Protein AF-A0A349K9E2-F1 (afdb_monomer)

Foldseek 3Di:
DDPPDPDDWDKDWDQDPQQWIWIFTDDPNHGAWIWTWGQDPQGKIWTKIAGPVRPDIDTDIGHDDDD

pLDDT: mean 87.05, std 15.03, range [39.38, 97.56]

Nearest PDB structures (foldseek):
  4r5l-assembly1_A  TM=4.026E-01  e=1.124E+00  Escherichia coli K-12
  9hag-assembly1_A  TM=6.157E-01  e=6.756E+00  synthetic construct
  5e86-assembly1_A  TM=4.204E-01  e=3.334E+00  Homo sapiens
  4po2-assembly2_B  TM=3.670E-01  e=2.990E+00  Homo sapiens

Mean predicted aligned error: 5.66 Å

Radius of gyration: 12.59 Å; Cα contacts (8 Å, |Δi|>4): 117; chains: 1; bounding box: 28×26×28 Å

Solve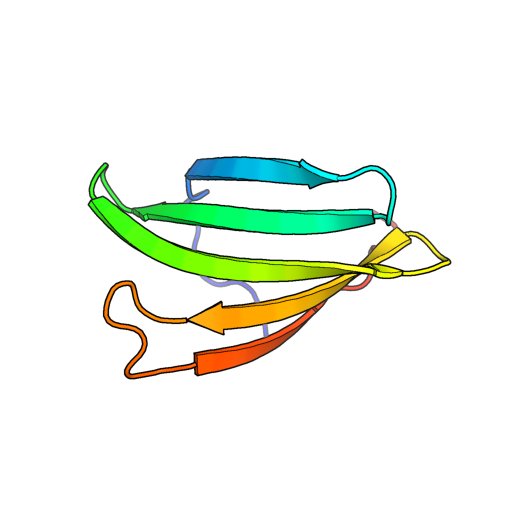nt-accessible surface area (backbone atoms only — not comparable to full-atom values): 4068 Å² total; per-residue (Å²): 137,79,88,82,70,93,68,87,69,53,72,51,71,53,70,52,97,82,42,33,35,46,32,40,34,31,53,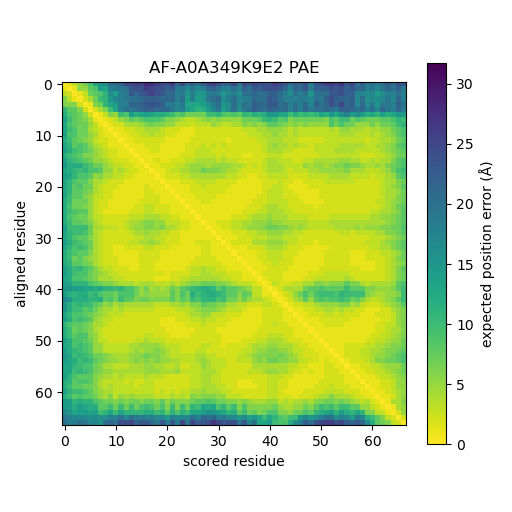95,90,36,80,58,25,36,40,41,35,33,60,42,91,88,70,23,40,39,36,35,40,24,37,77,83,63,83,47,72,45,79,50,76,48,69,71,74,90,126

Sequence (67 aa):
MINTYKKENEIFGTIDDEDSFVLTEYEDGQKAGVLEGRIVQGGGIRGTWSTPDGKKWFPFFLVKTTG

Structure (mmCIF, N/CA/C/O backbone):
data_AF-A0A349K9E2-F1
#
_entry.id   AF-A0A349K9E2-F1
#
loop_
_atom_site.group_PDB
_atom_site.id
_atom_site.type_symbol
_atom_site.label_atom_id
_atom_site.label_alt_id
_atom_site.label_comp_id
_atom_site.label_asym_id
_atom_site.label_entity_id
_atom_site.label_seq_id
_atom_site.pdbx_PDB_ins_code
_atom_site.Cartn_x
_atom_site.Cartn_y
_atom_site.Cartn_z
_atom_site.occupancy
_atom_site.B_iso_or_equiv
_atom_site.auth_seq_id
_atom_site.auth_comp_id
_atom_site.auth_asym_id
_atom_site.auth_atom_id
_atom_site.pdbx_PDB_model_num
ATOM 1 N N . MET A 1 1 ? 2.612 -19.279 4.523 1.00 44.34 1 MET A N 1
ATOM 2 C CA . MET A 1 1 ? 1.414 -18.586 5.037 1.00 44.34 1 MET A CA 1
ATOM 3 C C . MET A 1 1 ? 0.308 -18.857 4.034 1.00 44.34 1 MET A C 1
ATOM 5 O O . MET A 1 1 ? 0.515 -18.582 2.862 1.00 44.34 1 MET A O 1
ATOM 9 N N . ILE A 1 2 ? -0.769 -19.527 4.438 1.00 39.38 2 ILE A N 1
ATOM 10 C CA . ILE A 1 2 ? -1.916 -19.800 3.560 1.00 39.38 2 ILE A CA 1
ATOM 11 C C . ILE A 1 2 ? -2.881 -18.639 3.780 1.00 39.38 2 ILE A C 1
ATOM 13 O O . ILE A 1 2 ? -3.192 -18.339 4.931 1.00 39.38 2 ILE A O 1
ATOM 17 N N . ASN A 1 3 ? -3.297 -17.955 2.714 1.00 43.00 3 ASN A N 1
ATOM 18 C CA . ASN A 1 3 ? -4.300 -16.904 2.827 1.00 43.00 3 ASN A CA 1
ATOM 19 C C . ASN A 1 3 ? -5.632 -17.546 3.257 1.00 43.00 3 ASN A C 1
ATOM 21 O O . ASN A 1 3 ? -6.271 -18.247 2.478 1.00 43.00 3 ASN A O 1
ATOM 25 N N . THR A 1 4 ? -5.995 -17.385 4.529 1.00 46.06 4 THR A N 1
ATOM 26 C CA . THR A 1 4 ? -7.227 -17.925 5.127 1.00 46.06 4 THR A CA 1
ATOM 27 C C . THR A 1 4 ? -8.391 -16.936 5.103 1.00 46.06 4 THR A C 1
ATOM 29 O O . THR A 1 4 ? -9.489 -17.288 5.535 1.00 46.06 4 THR A O 1
ATOM 32 N N . TYR A 1 5 ? -8.184 -15.715 4.602 1.00 55.81 5 TYR A N 1
ATOM 33 C CA . TYR A 1 5 ? -9.240 -14.717 4.488 1.00 55.81 5 TYR A CA 1
ATOM 34 C C . TYR A 1 5 ? -9.936 -14.858 3.131 1.00 55.81 5 TYR A C 1
ATOM 36 O O . TYR A 1 5 ? -9.333 -14.706 2.077 1.00 55.81 5 TYR A O 1
ATOM 44 N N . LYS A 1 6 ? -11.234 -15.181 3.167 1.00 57.41 6 LYS A N 1
ATOM 45 C CA . LYS A 1 6 ? -12.100 -15.307 1.979 1.00 57.41 6 LYS A CA 1
ATOM 46 C C . LYS A 1 6 ? -12.528 -13.957 1.385 1.00 57.41 6 LYS A C 1
ATOM 48 O O . LYS A 1 6 ? -13.287 -13.947 0.423 1.00 57.41 6 LYS A O 1
ATOM 53 N N . LYS A 1 7 ? -12.129 -12.843 1.999 1.00 69.19 7 LYS A N 1
ATOM 54 C CA . LYS A 1 7 ? -12.602 -11.502 1.662 1.00 69.19 7 LYS A CA 1
ATOM 55 C C . LYS A 1 7 ? -11.486 -10.751 0.949 1.00 69.19 7 LYS A C 1
ATOM 57 O O . LYS A 1 7 ? -10.374 -10.671 1.462 1.00 69.19 7 LYS A O 1
ATOM 62 N N . GLU A 1 8 ? -11.789 -10.272 -0.247 1.00 80.12 8 GLU A N 1
ATOM 63 C CA . GLU A 1 8 ? -10.913 -9.388 -1.009 1.00 80.12 8 GLU A CA 1
ATOM 64 C C . GLU A 1 8 ? -11.019 -7.979 -0.415 1.00 80.12 8 GLU A C 1
ATOM 66 O O . GLU A 1 8 ? -12.127 -7.478 -0.214 1.00 80.12 8 GLU A O 1
ATOM 71 N N . ASN A 1 9 ? -9.877 -7.365 -0.099 1.00 85.75 9 ASN A N 1
ATOM 72 C CA . ASN A 1 9 ? -9.819 -5.994 0.401 1.00 85.75 9 ASN A CA 1
ATOM 73 C C . ASN A 1 9 ? -9.669 -5.017 -0.766 1.00 85.75 9 ASN A C 1
ATOM 75 O O . ASN A 1 9 ? -8.986 -5.307 -1.752 1.00 85.75 9 ASN A O 1
ATOM 79 N N . GLU A 1 10 ? -10.278 -3.842 -0.636 1.00 91.50 10 GLU A N 1
ATOM 80 C CA . GLU A 1 10 ? -10.117 -2.770 -1.613 1.00 91.50 10 GLU A CA 1
ATOM 81 C C . GLU A 1 10 ? -8.789 -2.043 -1.370 1.00 91.50 10 GLU A C 1
ATOM 83 O O . GLU A 1 10 ? -8.417 -1.746 -0.232 1.00 91.50 10 GLU A O 1
ATOM 88 N N . ILE A 1 11 ? -8.072 -1.733 -2.449 1.00 93.00 11 ILE A N 1
ATOM 89 C CA . ILE A 1 11 ? -6.797 -1.015 -2.408 1.00 93.00 11 ILE A CA 1
ATOM 90 C C . ILE A 1 11 ? -6.805 0.116 -3.431 1.00 93.00 11 ILE A C 1
ATOM 92 O O . ILE A 1 11 ? -7.099 -0.098 -4.605 1.00 93.00 11 ILE A O 1
ATOM 96 N N . PHE A 1 12 ? -6.443 1.318 -2.984 1.00 95.31 12 PHE A N 1
ATOM 97 C CA . PHE A 1 12 ? -6.382 2.524 -3.813 1.00 95.31 12 PHE A CA 1
ATOM 98 C C . PHE A 1 12 ? -5.045 3.224 -3.634 1.00 95.31 12 PHE A C 1
ATOM 100 O O . PHE A 1 12 ? -4.541 3.323 -2.518 1.00 95.31 12 PHE A O 1
ATOM 107 N N . GLY A 1 13 ? -4.483 3.772 -4.705 1.00 95.44 13 GLY A N 1
ATOM 108 C CA . GLY A 1 13 ? -3.248 4.532 -4.597 1.00 95.44 13 GLY A CA 1
ATOM 109 C C . GLY A 1 13 ? -2.605 4.825 -5.935 1.00 95.44 13 GLY A C 1
ATOM 110 O O . GLY A 1 13 ? -3.267 4.813 -6.972 1.00 95.44 13 GLY A O 1
ATOM 111 N N . THR A 1 14 ? -1.309 5.101 -5.887 1.00 97.06 14 THR A N 1
ATOM 112 C CA . THR A 1 14 ? -0.521 5.515 -7.046 1.00 97.06 14 THR A CA 1
ATOM 113 C C . THR A 1 14 ? 0.662 4.587 -7.250 1.00 97.06 14 THR A C 1
ATOM 115 O O . THR A 1 14 ? 1.239 4.081 -6.287 1.00 97.06 14 THR A O 1
ATOM 118 N N . ILE A 1 15 ? 1.024 4.412 -8.516 1.00 95.81 15 ILE A N 1
ATOM 119 C CA . ILE A 1 15 ? 2.282 3.817 -8.956 1.00 95.81 15 ILE A CA 1
ATOM 120 C C . ILE A 1 15 ? 2.972 4.892 -9.793 1.00 95.81 15 ILE A C 1
ATOM 122 O O . ILE A 1 15 ? 2.322 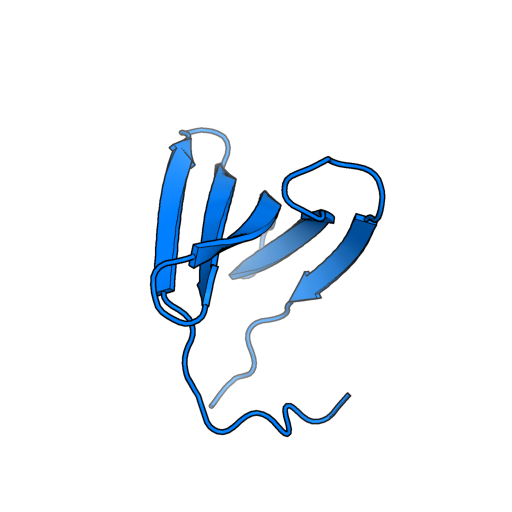5.483 -10.660 1.00 95.81 15 ILE A O 1
ATOM 126 N N . ASP A 1 16 ? 4.230 5.186 -9.489 1.00 95.12 16 ASP A N 1
ATOM 127 C CA . ASP A 1 16 ? 5.033 6.154 -10.234 1.00 95.12 16 ASP A CA 1
ATOM 128 C C . ASP A 1 16 ? 5.822 5.500 -11.380 1.00 95.12 16 ASP A C 1
ATOM 130 O O . ASP A 1 16 ? 5.747 4.294 -11.627 1.00 95.12 16 ASP A O 1
ATOM 134 N N . ASP A 1 17 ? 6.539 6.330 -12.132 1.00 94.25 17 ASP A N 1
ATOM 135 C CA . ASP A 1 17 ? 7.357 5.934 -13.277 1.00 94.25 17 ASP A CA 1
ATOM 136 C C . ASP A 1 17 ? 8.634 5.170 -12.888 1.00 94.25 17 ASP A C 1
ATOM 138 O O . ASP A 1 17 ? 9.255 4.545 -13.749 1.00 94.25 17 ASP A O 1
ATOM 142 N N . GLU A 1 18 ? 8.996 5.157 -11.603 1.00 93.44 18 GLU A N 1
ATOM 143 C CA . GLU A 1 18 ? 10.108 4.376 -11.051 1.00 93.44 18 GLU A CA 1
ATOM 144 C C . GLU A 1 18 ? 9.662 3.014 -10.490 1.00 93.44 18 GLU A C 1
ATOM 146 O O . GLU A 1 18 ? 10.410 2.358 -9.751 1.00 93.44 18 GLU A O 1
ATOM 151 N N . ASP A 1 19 ? 8.448 2.577 -10.845 1.00 93.38 19 ASP A N 1
ATOM 152 C CA . ASP A 1 19 ? 7.797 1.360 -10.356 1.00 93.38 19 ASP A CA 1
ATOM 153 C C . ASP A 1 19 ? 7.553 1.355 -8.833 1.00 93.38 19 ASP A C 1
ATOM 155 O O . ASP A 1 19 ? 7.301 0.295 -8.242 1.00 93.38 19 ASP A O 1
ATOM 159 N N . SER A 1 20 ? 7.630 2.509 -8.169 1.00 96.44 20 SER A N 1
ATOM 160 C CA . SER A 1 20 ? 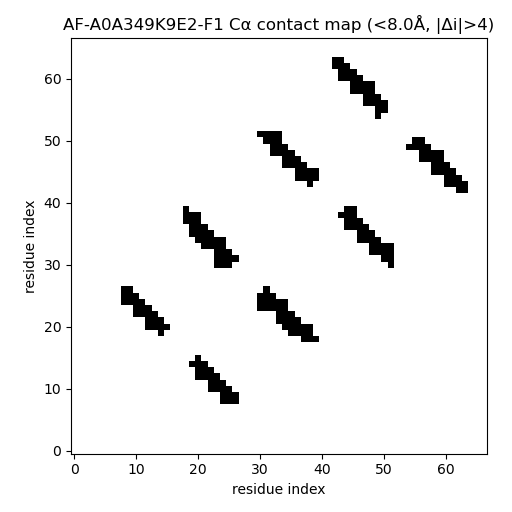7.322 2.634 -6.746 1.00 96.44 20 SER A CA 1
ATOM 161 C C . SER A 1 20 ? 5.830 2.876 -6.553 1.00 96.44 20 SER A C 1
ATOM 163 O O . SER A 1 20 ? 5.153 3.467 -7.391 1.00 96.44 20 SER A O 1
ATOM 165 N N . PHE A 1 21 ? 5.278 2.371 -5.454 1.00 96.19 21 PHE A N 1
ATOM 166 C CA . PHE A 1 21 ? 3.857 2.481 -5.161 1.00 96.19 21 PHE A CA 1
ATOM 167 C C . PHE A 1 21 ? 3.596 2.908 -3.725 1.00 96.19 21 PHE A C 1
ATOM 169 O O . PHE A 1 21 ? 4.319 2.535 -2.796 1.00 96.19 21 PHE A O 1
ATOM 176 N N . VAL A 1 22 ? 2.482 3.618 -3.559 1.00 96.75 22 VAL A N 1
ATOM 177 C CA . VAL A 1 22 ? 1.849 3.892 -2.270 1.00 96.75 22 VAL A CA 1
ATOM 178 C C . VAL A 1 22 ? 0.376 3.540 -2.412 1.00 96.75 22 VAL A C 1
ATOM 180 O O . VAL A 1 22 ? -0.355 4.194 -3.155 1.00 96.75 22 VAL A O 1
ATOM 183 N N . LEU A 1 23 ? -0.057 2.491 -1.716 1.00 96.31 23 LEU A N 1
ATOM 184 C CA . LEU A 1 23 ? -1.421 1.970 -1.754 1.00 96.31 23 LEU A CA 1
ATOM 185 C C . LEU A 1 23 ? -2.029 2.023 -0.354 1.00 96.31 23 LEU A C 1
ATOM 187 O O . LEU A 1 23 ? -1.387 1.670 0.627 1.00 96.31 23 LEU A O 1
ATOM 191 N N . THR A 1 24 ? -3.280 2.441 -0.251 1.00 96.62 24 THR A N 1
ATOM 192 C CA . THR A 1 24 ? -4.069 2.384 0.978 1.00 96.62 24 THR A CA 1
ATOM 193 C C . THR A 1 24 ? -5.033 1.212 0.898 1.00 96.62 24 THR A C 1
ATOM 195 O O . THR A 1 24 ? -5.801 1.117 -0.056 1.00 96.62 24 THR A O 1
ATOM 198 N N . GLU A 1 25 ? -4.993 0.348 1.906 1.00 95.25 25 GLU A N 1
ATOM 199 C CA . GLU A 1 25 ? -5.912 -0.774 2.082 1.00 95.25 25 GLU A CA 1
ATOM 200 C C . GLU A 1 25 ? -7.134 -0.339 2.889 1.00 95.25 25 GLU A C 1
ATOM 202 O O . GLU A 1 25 ? -7.004 0.350 3.910 1.00 95.25 25 GLU A O 1
ATOM 207 N N . TYR A 1 26 ? -8.308 -0.784 2.448 1.00 93.44 26 TYR A N 1
ATOM 208 C CA . TYR A 1 26 ? -9.578 -0.576 3.124 1.00 93.44 26 TYR A CA 1
ATOM 209 C C . TYR A 1 26 ? -10.227 -1.910 3.496 1.00 93.44 26 TYR A C 1
ATOM 211 O O . TYR A 1 26 ? -10.360 -2.812 2.668 1.00 93.44 26 TYR A O 1
ATOM 219 N N . GLU A 1 27 ? -10.685 -1.996 4.741 1.00 90.94 27 GLU A N 1
ATOM 220 C CA . GLU A 1 27 ? -11.504 -3.085 5.265 1.00 90.94 27 GLU A CA 1
ATOM 221 C C . GLU A 1 27 ? -12.828 -2.483 5.748 1.00 90.94 27 GLU A C 1
ATOM 223 O O . GLU A 1 27 ? -12.843 -1.571 6.574 1.00 90.94 27 GLU A O 1
ATOM 228 N N . ASP A 1 28 ? -13.950 -2.934 5.179 1.00 89.81 28 ASP A N 1
ATOM 229 C CA . ASP A 1 28 ? -15.293 -2.420 5.501 1.00 89.81 28 ASP A CA 1
ATOM 230 C C . ASP A 1 28 ? -15.418 -0.886 5.378 1.00 89.81 28 ASP A C 1
ATOM 232 O O . ASP A 1 28 ? -16.035 -0.205 6.200 1.00 89.81 28 ASP A O 1
ATOM 236 N N . GLY A 1 29 ? -14.797 -0.330 4.331 1.00 90.38 29 GLY A N 1
ATOM 237 C CA . GLY A 1 29 ? -14.774 1.108 4.050 1.00 90.38 29 GLY A CA 1
ATOM 238 C C . GLY A 1 29 ? -13.879 1.925 4.989 1.00 90.38 29 GLY A C 1
ATOM 239 O O . GLY A 1 29 ? -13.805 3.146 4.850 1.00 90.38 29 GLY A O 1
ATOM 240 N N . GLN A 1 30 ? -13.183 1.281 5.929 1.00 93.56 30 GLN A N 1
ATOM 241 C CA . GLN A 1 30 ? -12.250 1.921 6.852 1.00 93.56 30 GLN A CA 1
ATOM 242 C C . GLN A 1 30 ? -10.812 1.668 6.424 1.00 93.56 30 GLN A C 1
ATOM 244 O O . GLN A 1 30 ? -10.461 0.570 6.004 1.00 93.56 30 GLN A O 1
ATOM 249 N N . LYS A 1 31 ? -9.955 2.682 6.567 1.00 94.06 31 LYS A N 1
ATOM 250 C CA . LYS A 1 31 ? -8.526 2.541 6.279 1.00 94.06 31 LYS A CA 1
ATOM 251 C C . LYS A 1 31 ? -7.909 1.522 7.242 1.00 94.06 31 LYS A C 1
ATOM 253 O O . LYS A 1 31 ? -7.852 1.770 8.445 1.00 94.06 31 LYS A O 1
ATOM 258 N N . ALA A 1 32 ? -7.424 0.413 6.697 1.00 93.88 32 ALA A N 1
ATOM 259 C CA . ALA A 1 32 ? -6.850 -0.700 7.445 1.00 93.88 32 ALA A CA 1
ATOM 260 C C . ALA A 1 32 ? -5.317 -0.663 7.451 1.00 93.88 32 ALA A C 1
ATOM 262 O O . ALA A 1 32 ? -4.696 -1.012 8.456 1.00 93.88 32 ALA A O 1
ATOM 263 N N . GLY A 1 33 ? -4.704 -0.161 6.375 1.00 95.56 33 GLY A N 1
ATOM 264 C CA . GLY A 1 33 ? -3.252 -0.079 6.273 1.00 95.56 33 GLY A CA 1
ATOM 265 C C . GLY A 1 33 ? -2.746 0.711 5.073 1.00 9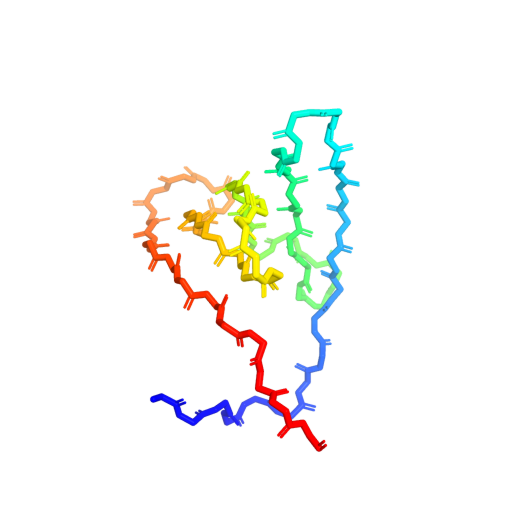5.56 33 GLY A C 1
ATOM 266 O O . GLY A 1 33 ? -3.517 1.192 4.239 1.00 95.56 33 GLY A O 1
ATOM 267 N N . VAL A 1 34 ? -1.428 0.875 5.014 1.00 96.94 34 VAL A N 1
ATOM 268 C CA . VAL A 1 34 ? -0.710 1.493 3.894 1.00 96.94 34 VAL A CA 1
ATOM 269 C C . VAL A 1 34 ? 0.391 0.548 3.436 1.00 96.94 34 VAL A C 1
ATOM 271 O O . VAL A 1 34 ? 1.186 0.094 4.256 1.00 96.94 34 VAL A O 1
ATOM 274 N N . LEU A 1 35 ? 0.441 0.267 2.137 1.00 96.75 35 LEU A N 1
ATOM 275 C CA . LEU A 1 35 ? 1.516 -0.456 1.478 1.00 96.75 35 LEU A CA 1
ATOM 276 C C . LEU A 1 35 ? 2.404 0.540 0.737 1.00 96.75 35 LEU A C 1
ATOM 278 O O . LEU A 1 35 ? 1.951 1.202 -0.193 1.00 96.75 35 LEU A O 1
ATOM 282 N N . GLU A 1 36 ? 3.673 0.593 1.114 1.00 97.19 36 GLU A N 1
ATOM 283 C CA . GLU A 1 36 ? 4.702 1.371 0.424 1.00 97.19 36 GLU A CA 1
ATOM 284 C C . GLU A 1 36 ? 5.758 0.415 -0.106 1.00 97.19 36 GLU A C 1
ATOM 286 O O . GLU A 1 36 ? 6.265 -0.441 0.627 1.00 97.19 36 GLU A O 1
ATOM 291 N N . GLY A 1 37 ? 6.091 0.517 -1.384 1.00 96.88 37 GLY A N 1
ATOM 292 C CA . GLY A 1 37 ? 6.992 -0.452 -1.981 1.00 96.88 37 GLY A CA 1
ATOM 293 C C . GLY A 1 37 ? 7.313 -0.172 -3.429 1.00 96.88 37 GLY A C 1
ATOM 294 O O . GLY A 1 37 ? 7.163 0.943 -3.912 1.00 96.88 37 GLY A O 1
ATOM 295 N N . ARG A 1 38 ? 7.798 -1.209 -4.109 1.00 96.31 38 ARG A N 1
ATOM 296 C CA . ARG A 1 38 ? 8.113 -1.158 -5.533 1.00 96.31 38 ARG A CA 1
ATOM 297 C C . ARG A 1 38 ? 7.907 -2.491 -6.229 1.00 96.31 38 ARG A C 1
ATOM 299 O O . ARG A 1 38 ? 8.063 -3.558 -5.616 1.00 96.31 38 ARG A O 1
ATOM 306 N N . ILE A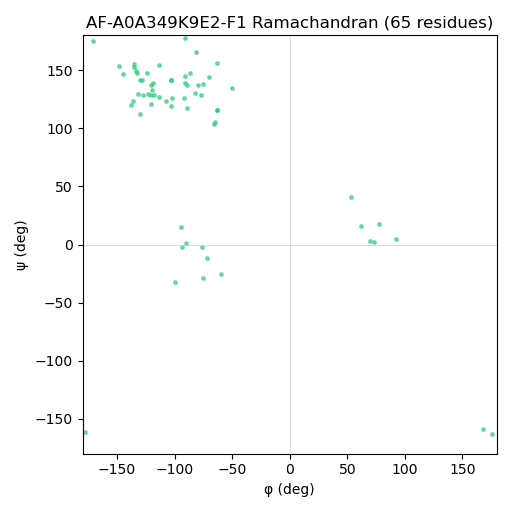 1 39 ? 7.634 -2.418 -7.523 1.00 93.50 39 ILE A N 1
ATOM 307 C CA . ILE A 1 39 ? 7.669 -3.562 -8.428 1.00 93.50 39 ILE A CA 1
ATOM 308 C C . ILE A 1 39 ? 9.142 -3.895 -8.705 1.00 93.50 39 ILE A C 1
ATOM 310 O O . ILE A 1 39 ? 10.007 -3.020 -8.812 1.00 93.50 39 ILE A O 1
ATOM 314 N N . VAL A 1 40 ? 9.462 -5.188 -8.717 1.00 90.69 40 VAL A N 1
ATOM 315 C CA . VAL A 1 40 ? 10.810 -5.695 -8.998 1.00 90.69 40 VAL A CA 1
ATOM 316 C C . VAL A 1 40 ? 10.825 -6.482 -10.304 1.00 90.69 40 VAL A C 1
ATOM 318 O O . VAL A 1 40 ? 9.813 -7.054 -10.719 1.00 90.69 40 VAL A O 1
ATOM 321 N N . GLN A 1 41 ? 11.995 -6.541 -10.949 1.00 81.69 41 GLN A N 1
ATOM 322 C CA . GLN A 1 41 ? 12.195 -7.345 -12.157 1.00 81.69 41 GLN A CA 1
ATOM 323 C C . GLN A 1 41 ? 11.700 -8.783 -11.949 1.00 81.69 41 GLN A C 1
ATOM 325 O O . GLN A 1 41 ? 11.961 -9.403 -10.919 1.00 81.69 41 GLN A O 1
ATOM 330 N N . GLY A 1 42 ? 10.968 -9.304 -12.936 1.00 79.88 42 GLY A N 1
ATOM 331 C CA . GLY A 1 42 ? 10.285 -10.598 -12.837 1.00 79.88 42 GLY A CA 1
ATOM 332 C C . GLY A 1 42 ? 8.838 -10.518 -12.332 1.00 79.88 42 GLY A C 1
ATOM 333 O O . GLY A 1 42 ? 8.202 -11.556 -12.170 1.00 79.88 42 GLY A O 1
ATOM 334 N N . GLY A 1 43 ? 8.298 -9.310 -12.120 1.00 79.38 43 GLY A N 1
ATOM 335 C CA . GLY A 1 43 ? 6.883 -9.095 -11.789 1.00 79.38 43 GLY A CA 1
ATOM 336 C C . GLY A 1 43 ? 6.525 -9.400 -10.333 1.00 79.38 43 GLY A C 1
ATOM 337 O O . GLY A 1 43 ? 5.354 -9.613 -10.025 1.00 79.38 43 GLY A O 1
ATOM 338 N N . GLY A 1 44 ? 7.523 -9.460 -9.449 1.00 89.94 44 GLY A N 1
ATOM 339 C CA . GLY A 1 44 ? 7.301 -9.484 -8.006 1.00 89.94 44 GLY A CA 1
ATOM 340 C C . GLY A 1 44 ? 7.070 -8.078 -7.454 1.00 89.94 44 GLY A C 1
ATOM 341 O O . GLY A 1 44 ? 7.400 -7.084 -8.102 1.00 89.94 44 GLY A O 1
ATOM 342 N N . ILE A 1 45 ? 6.565 -7.993 -6.227 1.00 92.81 45 ILE A N 1
ATOM 343 C CA . ILE A 1 45 ? 6.453 -6.735 -5.480 1.00 92.81 45 ILE A CA 1
ATOM 344 C C . ILE A 1 45 ? 7.066 -6.892 -4.095 1.00 92.81 45 ILE A C 1
ATOM 346 O O . ILE A 1 45 ? 6.944 -7.937 -3.450 1.00 92.81 45 ILE A O 1
ATOM 350 N N . ARG A 1 46 ? 7.744 -5.845 -3.632 1.00 95.31 46 ARG A N 1
ATOM 351 C CA . ARG A 1 46 ? 8.330 -5.790 -2.291 1.00 95.31 46 ARG A CA 1
ATOM 352 C C . ARG A 1 46 ? 7.982 -4.476 -1.631 1.00 95.31 46 ARG A C 1
ATOM 354 O O . ARG A 1 46 ? 7.921 -3.456 -2.313 1.00 95.31 46 ARG A O 1
ATOM 361 N N . GLY A 1 47 ? 7.832 -4.486 -0.319 1.00 96.69 47 GLY A N 1
ATOM 362 C CA . GLY A 1 47 ? 7.511 -3.268 0.401 1.00 96.69 47 GLY A CA 1
ATOM 363 C C . GLY A 1 47 ? 7.284 -3.497 1.879 1.00 96.69 47 GLY A C 1
ATOM 364 O O . GLY A 1 47 ? 7.642 -4.537 2.434 1.00 96.69 47 GLY A O 1
ATOM 365 N N . THR A 1 48 ? 6.659 -2.504 2.484 1.00 97.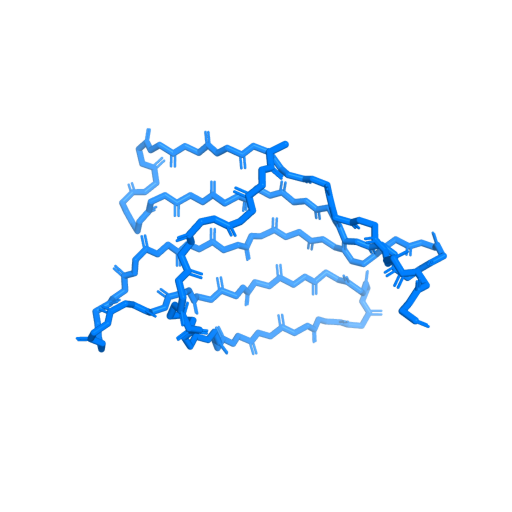56 48 THR A N 1
ATOM 366 C CA . THR A 1 48 ? 6.239 -2.493 3.873 1.00 97.56 48 THR A CA 1
ATOM 367 C C . THR A 1 48 ? 4.746 -2.231 3.908 1.00 97.56 48 THR A C 1
ATOM 369 O O . THR A 1 48 ? 4.263 -1.286 3.290 1.00 97.56 48 THR A O 1
ATOM 372 N N . TRP A 1 49 ? 4.014 -3.064 4.636 1.00 96.50 49 TRP A N 1
ATOM 373 C CA . TRP A 1 49 ? 2.670 -2.727 5.081 1.00 96.50 49 TRP A CA 1
ATOM 374 C C . TRP A 1 49 ? 2.776 -2.062 6.452 1.00 96.50 49 TRP A C 1
ATOM 376 O O . TRP A 1 49 ? 3.559 -2.515 7.289 1.00 96.50 49 TRP A O 1
ATOM 386 N N . SER A 1 50 ? 1.999 -1.018 6.709 1.00 97.38 50 SER A N 1
ATOM 387 C CA . SER A 1 50 ? 1.932 -0.353 8.010 1.00 97.38 50 SER A CA 1
ATOM 388 C C . SER A 1 50 ? 0.497 -0.065 8.438 1.00 97.38 50 SER A C 1
ATOM 390 O O . SER A 1 50 ? -0.394 0.101 7.602 1.00 97.38 50 SER A O 1
ATOM 392 N N . THR A 1 51 ? 0.269 0.007 9.752 1.00 96.12 51 THR A N 1
ATOM 393 C CA . THR A 1 51 ? -1.007 0.491 10.289 1.00 96.12 51 THR A CA 1
ATOM 394 C C . THR A 1 51 ? -1.229 1.951 9.891 1.00 96.12 51 THR A C 1
ATOM 396 O O . THR A 1 51 ? -0.262 2.680 9.672 1.00 96.12 51 THR A O 1
ATOM 399 N N . PRO A 1 52 ? -2.481 2.440 9.849 1.00 93.00 52 PRO A N 1
ATOM 400 C CA . PRO A 1 52 ? -2.769 3.810 9.422 1.00 93.00 52 PRO A CA 1
ATOM 401 C C . PRO A 1 52 ? -2.094 4.878 10.294 1.00 93.00 52 PRO A C 1
ATOM 403 O O . PRO A 1 52 ? -1.851 5.985 9.826 1.00 93.00 52 PRO A O 1
ATOM 406 N N . ASP A 1 53 ? -1.796 4.542 11.554 1.00 93.31 53 ASP A N 1
ATOM 407 C CA . ASP A 1 53 ? -1.070 5.383 12.510 1.00 93.31 53 ASP A CA 1
ATOM 408 C C . ASP A 1 53 ? 0.460 5.184 12.486 1.00 93.31 53 ASP A C 1
ATOM 410 O O . ASP A 1 53 ? 1.168 5.788 13.291 1.00 93.31 53 ASP A O 1
ATOM 414 N N . GLY A 1 54 ? 0.969 4.315 11.608 1.00 91.56 54 GLY A N 1
ATOM 415 C CA . GLY A 1 54 ? 2.390 4.015 11.427 1.00 91.56 54 GLY A CA 1
ATOM 416 C C . GLY A 1 54 ? 3.057 3.251 12.577 1.00 91.56 54 GLY A C 1
ATOM 417 O O . GLY A 1 54 ? 4.263 3.012 12.527 1.00 91.56 54 GLY A O 1
ATOM 418 N N . LYS A 1 55 ? 2.325 2.858 13.631 1.00 93.31 55 LYS A N 1
ATOM 419 C CA . LYS A 1 55 ? 2.934 2.247 14.830 1.00 93.31 55 LYS A CA 1
ATOM 420 C C . LYS A 1 55 ? 3.371 0.802 14.636 1.00 93.31 55 LYS A C 1
ATOM 422 O O . LYS A 1 55 ? 4.284 0.351 15.328 1.00 93.31 55 LYS A O 1
ATOM 427 N N . LYS A 1 56 ? 2.709 0.058 13.750 1.00 95.19 56 LYS A N 1
ATOM 428 C CA . LYS A 1 56 ? 3.101 -1.307 13.386 1.00 95.19 56 LYS A CA 1
ATOM 429 C C . LYS A 1 56 ? 3.415 -1.350 11.907 1.00 95.19 56 LYS A C 1
ATOM 43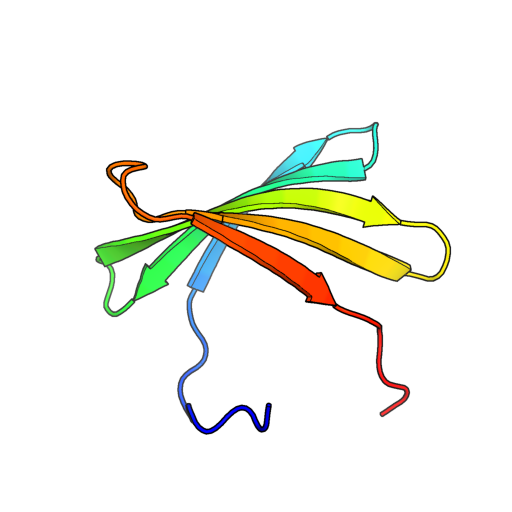1 O O . LYS A 1 56 ? 2.685 -0.776 11.106 1.00 95.19 56 LYS A O 1
ATOM 436 N N . TRP A 1 57 ? 4.467 -2.076 11.562 1.00 96.00 57 TRP A N 1
ATOM 437 C CA . TRP A 1 57 ? 4.869 -2.272 10.184 1.00 96.00 57 TRP A CA 1
ATOM 438 C C . TRP A 1 57 ? 5.438 -3.672 9.986 1.00 96.00 57 TRP A C 1
ATOM 440 O O . TRP A 1 57 ? 6.055 -4.241 10.890 1.00 96.00 57 TRP A O 1
ATOM 450 N N . PHE A 1 58 ? 5.202 -4.226 8.802 1.00 95.31 58 PHE A N 1
ATOM 451 C CA . PHE A 1 58 ? 5.638 -5.559 8.418 1.00 95.31 58 PHE A CA 1
ATOM 452 C C . PHE A 1 58 ? 6.207 -5.521 6.998 1.00 95.31 58 PHE A C 1
ATOM 454 O O . PHE A 1 58 ? 5.506 -5.098 6.073 1.00 95.31 58 PHE A O 1
ATOM 461 N N . PRO A 1 59 ? 7.461 -5.960 6.795 1.00 96.75 59 PRO A N 1
ATOM 462 C CA . PRO A 1 59 ? 8.003 -6.104 5.456 1.00 96.75 59 PRO A CA 1
ATOM 463 C C . PRO A 1 59 ? 7.320 -7.274 4.741 1.00 96.75 59 PRO A C 1
ATOM 465 O O . PRO A 1 59 ? 7.034 -8.308 5.351 1.00 96.75 59 PRO A O 1
ATOM 468 N N . PHE A 1 60 ? 7.106 -7.13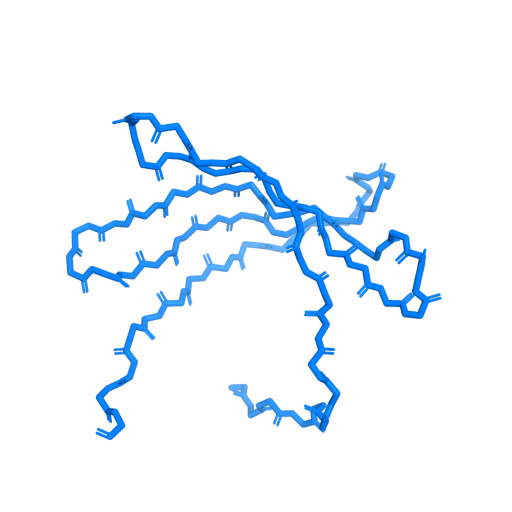9 3.436 1.00 93.69 60 PHE A N 1
ATOM 469 C CA . PHE A 1 60 ? 6.578 -8.208 2.599 1.00 93.69 60 PHE A CA 1
ATOM 470 C C . PHE A 1 60 ? 7.334 -8.341 1.277 1.00 93.69 60 PHE A C 1
ATOM 472 O O . PHE A 1 60 ? 7.924 -7.396 0.744 1.00 93.69 60 PHE A O 1
ATOM 479 N N . PHE A 1 61 ? 7.264 -9.552 0.732 1.00 92.06 61 PHE A N 1
ATOM 480 C CA . PHE A 1 61 ? 7.704 -9.882 -0.613 1.00 92.06 61 PHE A CA 1
ATOM 481 C C . PHE A 1 61 ? 6.672 -10.815 -1.236 1.00 92.06 61 PHE A C 1
ATOM 483 O O . PHE A 1 61 ? 6.405 -11.890 -0.695 1.00 92.06 61 PHE A O 1
ATOM 490 N N . LEU A 1 62 ? 6.079 -10.401 -2.351 1.00 87.69 62 LEU A N 1
ATOM 491 C CA . LEU A 1 62 ? 5.115 -11.199 -3.095 1.00 87.69 62 LEU A CA 1
ATOM 492 C C . LEU A 1 62 ? 5.722 -11.553 -4.447 1.00 87.69 62 LEU A C 1
ATOM 494 O O . LEU A 1 62 ? 6.182 -10.690 -5.196 1.00 87.69 62 LEU A O 1
ATOM 498 N N . VAL A 1 63 ? 5.720 -12.847 -4.744 1.00 84.25 63 VAL A N 1
ATOM 499 C CA . VAL A 1 63 ? 6.135 -13.385 -6.037 1.00 84.25 63 VAL A CA 1
ATOM 500 C C . VAL A 1 63 ? 4.905 -13.760 -6.837 1.00 84.25 63 VAL A C 1
ATOM 502 O O . VAL A 1 63 ? 3.938 -14.293 -6.290 1.00 84.25 63 VAL A O 1
ATOM 505 N N . LYS A 1 64 ? 4.950 -13.517 -8.145 1.00 75.62 64 LYS A N 1
ATOM 506 C CA . LYS A 1 64 ? 3.931 -14.026 -9.055 1.00 75.62 64 LYS A CA 1
ATOM 507 C C . LYS A 1 64 ? 3.971 -15.554 -9.028 1.00 75.62 64 LYS A C 1
ATOM 509 O O . LYS A 1 64 ? 4.964 -16.154 -9.433 1.00 75.62 64 LYS A O 1
ATOM 514 N N . THR A 1 65 ? 2.899 -16.187 -8.570 1.00 70.38 65 THR A N 1
ATOM 515 C CA . THR A 1 65 ? 2.710 -17.626 -8.760 1.00 70.38 65 THR A CA 1
ATOM 516 C C . THR A 1 65 ? 2.148 -17.852 -10.158 1.00 70.38 65 THR A C 1
ATOM 518 O O . THR A 1 65 ? 1.193 -17.185 -10.555 1.00 70.38 65 THR A O 1
ATOM 521 N N . THR A 1 66 ? 2.737 -18.765 -10.927 1.00 64.75 66 THR A N 1
ATOM 522 C CA . THR A 1 66 ? 2.109 -19.280 -12.150 1.00 64.75 66 THR A CA 1
ATOM 523 C C . THR A 1 66 ? 0.852 -20.040 -11.739 1.00 64.75 66 THR A C 1
ATOM 525 O O . THR A 1 66 ? 0.965 -21.099 -11.120 1.00 64.75 66 THR A O 1
ATOM 528 N N . GLY A 1 67 ? -0.312 -19.437 -11.984 1.00 53.38 67 GLY A N 1
ATOM 529 C CA . GLY A 1 67 ? -1.613 -20.098 -11.882 1.00 53.38 67 GLY A CA 1
ATOM 530 C C . GLY A 1 67 ? -1.885 -20.987 -13.082 1.00 53.38 67 GLY A C 1
ATOM 531 O O . GLY A 1 67 ? -1.300 -20.705 -14.154 1.00 53.38 67 GLY A O 1
#

Secondary structure (DSSP, 8-state):
-------PPEEEEEE-TTSEEEEEEEETTEEEEEEEEEEETTTEEEEEEE-TTSS-EEEEEE-----